Protein AF-A0A326RQ82-F1 (afdb_monomer)

Sequence (125 aa):
MVLEVKDQQPAISEKVRPLVKKALEEYFSETEDQQAGFSVLADHLHLLVKLPQNMSVDQLVHSIRGQISIRLEREKLGKRLDWEDRYHAHSVSLNRLSIIRSLIDRQELKHKEMTLKEELKFFGL

Structure (mmCIF, N/CA/C/O backbone):
data_AF-A0A326RQ82-F1
#
_entry.id   AF-A0A326RQ82-F1
#
loop_
_atom_site.group_PDB
_atom_site.id
_atom_site.type_symbol
_atom_site.label_atom_id
_atom_site.label_alt_id
_atom_site.label_comp_id
_atom_site.label_asym_id
_atom_site.label_entity_id
_atom_site.label_seq_id
_atom_site.pdbx_PDB_ins_code
_atom_site.Cartn_x
_atom_site.Cartn_y
_atom_site.Cartn_z
_atom_site.occupancy
_atom_site.B_iso_or_equiv
_atom_site.auth_seq_id
_atom_site.auth_comp_id
_atom_site.auth_asym_id
_atom_site.auth_atom_id
_atom_site.pdbx_PDB_model_num
ATOM 1 N N . MET A 1 1 ? 0.057 -1.132 -8.335 1.00 94.50 1 MET A N 1
ATOM 2 C CA . MET A 1 1 ? -1.174 -1.873 -8.003 1.00 94.50 1 MET A CA 1
ATOM 3 C C . MET A 1 1 ? -1.876 -1.202 -6.836 1.00 94.50 1 MET A C 1
ATOM 5 O O . MET A 1 1 ? -1.223 -0.447 -6.121 1.00 94.50 1 MET A O 1
ATOM 9 N N . VAL A 1 2 ? -3.170 -1.460 -6.675 1.00 96.81 2 VAL A N 1
ATOM 10 C CA . VAL A 1 2 ? -4.007 -0.957 -5.585 1.00 96.81 2 VAL A CA 1
ATOM 11 C C . VAL A 1 2 ? -4.648 -2.141 -4.872 1.00 96.81 2 VAL A C 1
ATOM 13 O O . VAL A 1 2 ? -5.219 -3.009 -5.536 1.00 96.81 2 VAL A O 1
ATOM 16 N N . LEU A 1 3 ? -4.512 -2.184 -3.545 1.00 97.19 3 LEU A N 1
ATOM 17 C CA . LEU A 1 3 ? -5.145 -3.182 -2.680 1.00 97.19 3 LEU A CA 1
ATOM 18 C C . LEU A 1 3 ? -6.182 -2.493 -1.799 1.00 97.19 3 LEU A C 1
ATOM 20 O O . LEU A 1 3 ? -5.830 -1.566 -1.078 1.00 97.19 3 LEU A O 1
ATOM 24 N N . GLU A 1 4 ? -7.421 -2.968 -1.826 1.00 96.19 4 GLU A N 1
ATOM 25 C CA . GLU A 1 4 ? -8.537 -2.377 -1.082 1.00 96.19 4 GLU A CA 1
ATOM 26 C C . GLU A 1 4 ? -8.896 -3.199 0.154 1.00 96.19 4 GLU A C 1
ATOM 28 O O . GLU A 1 4 ? -8.889 -4.435 0.126 1.00 96.19 4 GLU A O 1
ATOM 33 N N . VAL A 1 5 ? -9.221 -2.500 1.238 1.00 95.62 5 VAL A N 1
ATOM 34 C CA . VAL A 1 5 ? -9.951 -3.057 2.375 1.00 95.62 5 VAL A CA 1
ATOM 35 C C . VAL A 1 5 ? -11.389 -3.300 1.933 1.00 95.62 5 VAL A C 1
ATOM 37 O O . VAL A 1 5 ? -11.975 -2.494 1.208 1.00 95.62 5 VAL A O 1
ATOM 40 N N . LYS A 1 6 ? -11.952 -4.417 2.388 1.00 95.00 6 LYS A N 1
ATOM 41 C CA . LYS A 1 6 ? -13.302 -4.847 2.047 1.00 95.00 6 LYS A CA 1
ATOM 42 C C . LYS A 1 6 ? -14.339 -3.755 2.318 1.00 95.00 6 LYS A C 1
ATOM 44 O O . LYS A 1 6 ? -14.295 -3.092 3.359 1.00 95.00 6 LYS A O 1
ATOM 49 N N . ASP A 1 7 ? -15.258 -3.581 1.372 1.00 91.88 7 ASP A N 1
ATOM 50 C CA . ASP A 1 7 ? -16.316 -2.564 1.376 1.00 91.88 7 ASP A CA 1
ATOM 51 C C . ASP A 1 7 ? -15.791 -1.117 1.517 1.00 91.88 7 ASP A C 1
ATOM 53 O O . ASP A 1 7 ? -16.524 -0.232 1.962 1.00 91.88 7 ASP A O 1
ATOM 57 N N . GLN A 1 8 ? -14.515 -0.871 1.185 1.00 88.31 8 GLN A N 1
ATOM 58 C CA . GLN A 1 8 ? -13.821 0.414 1.375 1.00 88.31 8 GLN A CA 1
ATOM 59 C C . GLN A 1 8 ? -13.937 0.945 2.815 1.00 88.31 8 GLN A C 1
ATOM 61 O O . GLN A 1 8 ? -13.987 2.151 3.068 1.00 88.31 8 GLN A O 1
ATOM 66 N N . GLN A 1 9 ? -13.996 0.039 3.797 1.00 91.06 9 GLN A N 1
ATOM 67 C CA . GLN A 1 9 ? -14.046 0.441 5.197 1.00 91.06 9 GLN A CA 1
ATOM 68 C C . GLN A 1 9 ? -12.718 1.091 5.612 1.00 91.06 9 GLN A C 1
ATOM 70 O O . GLN A 1 9 ? -11.655 0.535 5.322 1.00 91.06 9 GLN A O 1
ATOM 75 N N . PRO A 1 10 ? -12.736 2.198 6.382 1.00 92.56 10 PRO A N 1
ATOM 76 C CA . PRO A 1 10 ? -11.525 2.859 6.864 1.00 92.56 10 PRO A CA 1
ATOM 77 C C . PRO A 1 10 ? -10.877 2.086 8.035 1.00 92.56 10 PRO A C 1
ATOM 79 O O . PRO A 1 10 ? -10.723 2.597 9.147 1.00 92.56 10 PRO A O 1
ATOM 82 N N . ALA A 1 11 ? -10.546 0.808 7.821 1.00 92.69 11 ALA A N 1
ATOM 83 C CA . ALA A 1 11 ? -10.030 -0.101 8.845 1.00 92.69 11 ALA A CA 1
ATOM 84 C C . ALA A 1 11 ? -8.548 0.147 9.182 1.00 92.69 11 ALA A C 1
ATOM 86 O O . ALA A 1 11 ? -8.086 -0.232 10.265 1.00 92.69 11 ALA A O 1
ATOM 87 N N . ILE A 1 12 ? -7.806 0.829 8.304 1.00 93.94 12 ILE A N 1
ATOM 88 C CA . ILE A 1 12 ? -6.413 1.231 8.521 1.00 93.94 12 ILE A CA 1
ATOM 89 C C . ILE A 1 12 ? -6.394 2.552 9.308 1.00 93.94 12 ILE A C 1
ATOM 91 O O . ILE A 1 12 ? -6.104 3.639 8.804 1.00 93.94 12 ILE A O 1
ATOM 95 N N . SER A 1 13 ? -6.744 2.447 10.590 1.00 92.56 13 SER A N 1
ATOM 96 C CA . SER A 1 13 ? -6.732 3.569 11.538 1.00 92.56 13 SER A CA 1
ATOM 97 C C . SER A 1 13 ? -5.322 4.119 11.797 1.00 92.56 13 SER A C 1
ATOM 99 O O . SER A 1 13 ? -4.326 3.458 11.510 1.00 92.56 13 SER A O 1
ATOM 101 N N . GLU A 1 14 ? -5.218 5.273 12.462 1.00 91.12 14 GLU A N 1
ATOM 102 C CA . GLU A 1 14 ? -3.934 5.856 12.899 1.00 91.12 14 GLU A CA 1
ATOM 103 C C . GLU A 1 14 ? -3.081 4.909 13.767 1.00 91.12 14 GLU A C 1
ATOM 105 O O . GLU A 1 14 ? -1.859 5.023 13.793 1.00 91.12 14 GLU A O 1
ATOM 110 N N . LYS A 1 15 ? -3.697 3.931 14.449 1.00 90.25 15 LYS A N 1
ATOM 111 C CA . LYS A 1 15 ? -2.970 2.897 15.208 1.00 90.25 15 LYS A CA 1
ATOM 112 C C . LYS A 1 15 ? -2.465 1.754 14.324 1.00 90.25 15 LYS A C 1
ATOM 114 O O . LYS A 1 15 ? -1.434 1.160 14.615 1.00 90.25 15 LYS A O 1
ATOM 119 N N . VAL A 1 16 ? -3.200 1.436 13.260 1.00 92.94 16 VAL A N 1
ATOM 120 C CA . VAL A 1 16 ? -2.919 0.315 12.346 1.00 92.94 16 VAL A CA 1
ATOM 121 C C . VAL A 1 16 ? -1.949 0.742 11.243 1.00 92.94 16 VAL A C 1
ATOM 123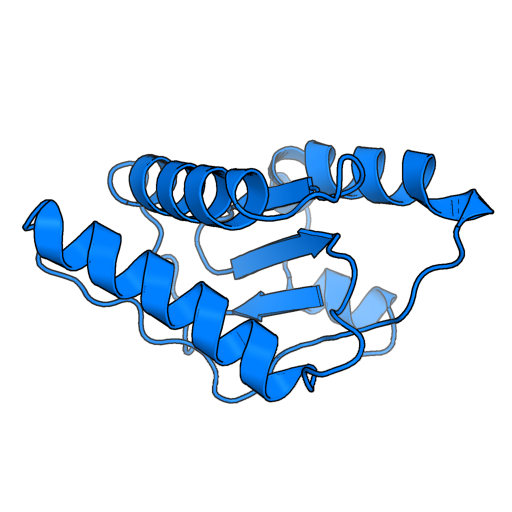 O O . VAL A 1 16 ? -1.064 -0.028 10.873 1.00 92.94 16 VAL A O 1
ATOM 126 N N . ARG A 1 17 ? -2.060 1.982 10.750 1.00 94.56 17 ARG A N 1
ATOM 127 C CA . ARG A 1 17 ? -1.255 2.520 9.645 1.00 94.56 17 ARG A CA 1
ATOM 128 C C . ARG A 1 17 ? 0.256 2.349 9.860 1.00 94.56 17 ARG A C 1
ATOM 130 O O . ARG A 1 17 ? 0.895 1.847 8.937 1.00 94.56 17 ARG A O 1
ATOM 137 N N . PRO A 1 18 ? 0.849 2.676 11.029 1.00 94.75 18 PRO A N 1
ATOM 138 C CA . PRO A 1 18 ? 2.286 2.491 11.241 1.00 94.75 18 PRO A CA 1
ATOM 139 C C . PRO A 1 18 ? 2.717 1.024 11.139 1.00 94.75 18 PRO A C 1
ATOM 141 O O . PRO A 1 18 ? 3.794 0.730 10.630 1.00 94.75 18 PRO A O 1
ATOM 144 N N . LEU A 1 19 ? 1.863 0.091 11.567 1.00 94.50 19 LEU A N 1
ATOM 145 C CA . LEU A 1 19 ? 2.153 -1.338 11.482 1.00 94.50 19 LEU A CA 1
ATOM 146 C C . LEU A 1 19 ? 2.088 -1.851 10.048 1.00 94.50 19 LEU A C 1
ATOM 148 O O . LEU A 1 19 ? 2.946 -2.634 9.650 1.00 94.50 19 LEU A O 1
ATOM 152 N N . VAL A 1 20 ? 1.106 -1.388 9.269 1.00 95.56 20 VAL A N 1
ATOM 153 C CA . VAL A 1 20 ? 1.013 -1.696 7.836 1.00 95.56 20 VAL A CA 1
ATOM 154 C C . VAL A 1 20 ? 2.234 -1.144 7.101 1.00 95.56 20 VAL A C 1
ATOM 156 O O . VAL A 1 20 ? 2.869 -1.891 6.363 1.00 95.56 20 VAL A O 1
ATOM 159 N N . LYS A 1 21 ? 2.623 0.117 7.356 1.00 95.69 21 LYS A N 1
ATOM 160 C CA . LYS A 1 21 ? 3.840 0.721 6.781 1.00 95.69 21 LYS A CA 1
ATOM 161 C C . LYS A 1 21 ? 5.076 -0.117 7.113 1.00 95.69 21 LYS A C 1
ATOM 163 O O . LYS A 1 21 ? 5.773 -0.547 6.203 1.00 95.69 21 LYS A O 1
ATOM 168 N N . LYS A 1 22 ? 5.267 -0.478 8.384 1.00 94.19 22 LYS A N 1
ATOM 169 C CA . LYS A 1 22 ? 6.387 -1.326 8.815 1.00 94.19 22 LYS A CA 1
ATOM 170 C C . LYS A 1 22 ? 6.340 -2.737 8.201 1.00 94.19 22 LYS A C 1
ATOM 172 O O . LYS A 1 22 ? 7.375 -3.376 8.049 1.00 94.19 22 LYS A O 1
ATOM 177 N N . ALA A 1 23 ? 5.161 -3.290 7.915 1.00 94.44 23 ALA A N 1
ATOM 178 C CA . ALA A 1 23 ? 5.042 -4.597 7.260 1.00 94.44 23 ALA A CA 1
ATOM 179 C C . ALA A 1 23 ? 5.493 -4.525 5.798 1.00 94.44 23 ALA A C 1
ATOM 181 O O . ALA A 1 23 ? 6.209 -5.407 5.333 1.00 94.44 23 ALA A O 1
ATOM 182 N N . LEU A 1 24 ? 5.118 -3.447 5.108 1.00 95.06 24 LEU A N 1
ATOM 183 C CA . LEU A 1 24 ? 5.553 -3.167 3.743 1.00 95.06 24 LEU A CA 1
ATOM 184 C C . LEU A 1 24 ? 7.053 -2.865 3.680 1.00 95.06 24 LEU A C 1
ATOM 186 O O . LEU A 1 24 ? 7.731 -3.398 2.813 1.00 95.06 24 LEU A O 1
ATOM 190 N N . GLU A 1 25 ? 7.587 -2.070 4.609 1.00 92.88 25 GLU A N 1
ATOM 191 C CA . GLU A 1 25 ? 9.027 -1.788 4.705 1.00 92.88 25 GLU A CA 1
ATOM 192 C C . GLU A 1 25 ? 9.848 -3.068 4.864 1.00 92.88 25 GLU A C 1
ATOM 194 O O . GLU A 1 25 ? 10.806 -3.265 4.123 1.00 92.88 25 GLU A O 1
ATOM 199 N N . GLU A 1 26 ? 9.450 -3.960 5.777 1.00 91.19 26 GLU A N 1
ATOM 200 C CA . GLU A 1 26 ? 10.118 -5.255 5.950 1.00 91.19 26 GLU A CA 1
ATOM 201 C C . GLU A 1 26 ? 10.010 -6.102 4.676 1.00 91.19 26 GLU A C 1
ATOM 203 O O . GLU A 1 26 ? 11.032 -6.572 4.179 1.00 91.19 26 GLU A O 1
ATOM 208 N N . TYR A 1 27 ? 8.815 -6.196 4.080 1.00 91.19 27 TYR A N 1
ATOM 209 C CA . TYR A 1 27 ? 8.612 -6.929 2.830 1.00 91.19 27 TYR A CA 1
ATOM 210 C C . TYR A 1 27 ? 9.510 -6.423 1.695 1.00 91.19 27 TYR A C 1
ATOM 212 O O . TYR A 1 27 ? 10.139 -7.218 1.005 1.00 91.19 27 TYR A O 1
ATOM 220 N N . PHE A 1 28 ? 9.603 -5.105 1.509 1.00 88.06 28 PHE A N 1
ATOM 221 C CA . PHE A 1 28 ? 10.426 -4.519 0.454 1.00 88.06 28 PHE A CA 1
ATOM 222 C C . PHE A 1 28 ? 11.920 -4.548 0.780 1.00 88.06 28 PHE A C 1
ATOM 224 O O . PHE A 1 28 ? 12.722 -4.642 -0.143 1.00 88.06 28 PHE A O 1
ATOM 231 N N . SER A 1 29 ? 12.318 -4.526 2.054 1.00 85.56 29 SER A N 1
ATOM 232 C CA . SER A 1 29 ? 13.731 -4.648 2.439 1.00 85.56 29 SER A CA 1
ATOM 233 C C . SER A 1 29 ? 14.326 -6.022 2.119 1.00 85.56 29 SER A C 1
ATOM 235 O O . SER A 1 29 ? 15.523 -6.132 1.864 1.00 85.56 29 SER A O 1
ATOM 237 N N . GLU A 1 30 ? 13.487 -7.060 2.089 1.00 79.06 30 GLU A N 1
ATOM 238 C CA . GLU A 1 30 ? 13.865 -8.409 1.656 1.00 79.06 30 GLU A CA 1
ATOM 239 C C . GLU 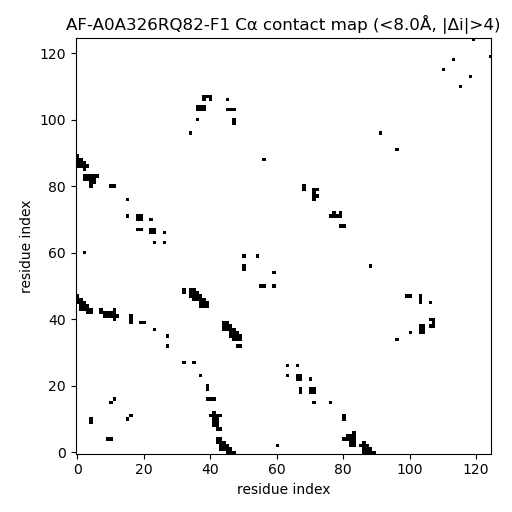A 1 30 ? 13.966 -8.521 0.126 1.00 79.06 30 GLU A C 1
ATOM 241 O O . GLU A 1 30 ? 14.524 -9.488 -0.395 1.00 79.06 30 GLU A O 1
ATOM 246 N N . THR A 1 31 ? 13.448 -7.534 -0.612 1.00 70.12 31 THR A N 1
ATOM 247 C CA . THR A 1 31 ? 13.566 -7.475 -2.069 1.00 70.12 31 THR A CA 1
ATOM 248 C C . THR A 1 31 ? 14.782 -6.643 -2.470 1.00 70.12 31 THR A C 1
ATOM 250 O O . THR A 1 31 ? 14.986 -5.542 -1.975 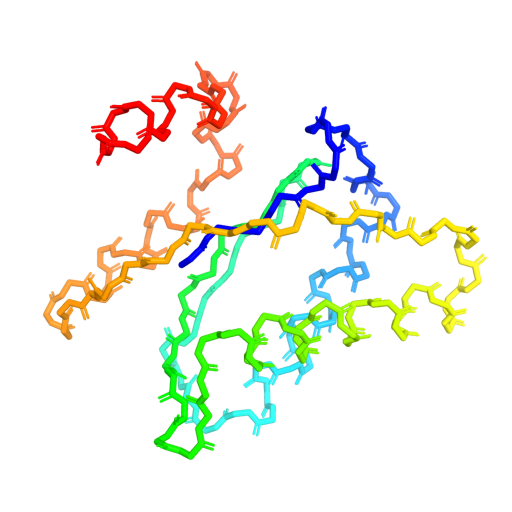1.00 70.12 31 THR A O 1
ATOM 253 N N . GLU A 1 32 ? 15.572 -7.114 -3.436 1.00 67.56 32 GLU A N 1
ATOM 254 C CA . GLU A 1 32 ? 16.707 -6.352 -3.995 1.00 67.56 32 GLU A CA 1
ATOM 255 C C . GLU A 1 32 ? 16.273 -5.094 -4.790 1.00 67.56 32 GLU A C 1
ATOM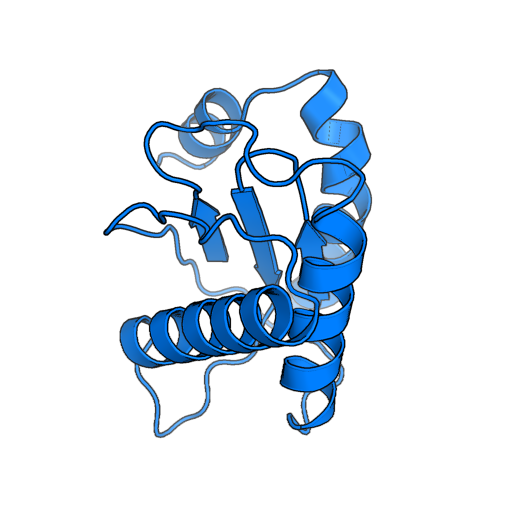 257 O O . GLU A 1 32 ? 17.097 -4.416 -5.409 1.00 67.56 32 GLU A O 1
ATOM 262 N N . ASP A 1 33 ? 14.974 -4.779 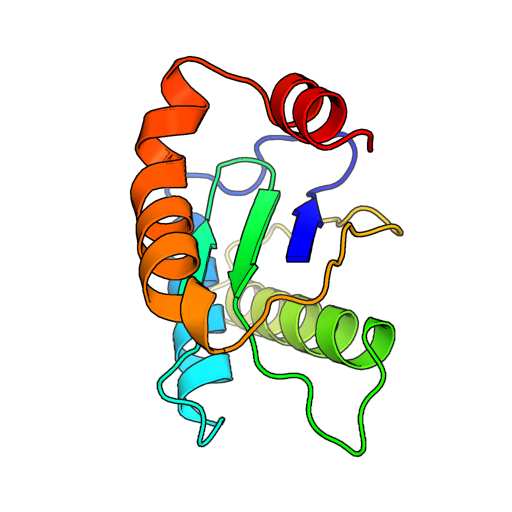-4.827 1.00 72.38 33 ASP A N 1
ATOM 263 C CA . ASP A 1 33 ? 14.409 -3.733 -5.668 1.00 72.38 33 ASP A CA 1
ATOM 264 C C . ASP A 1 33 ? 14.358 -2.368 -4.970 1.00 72.38 33 ASP A C 1
ATOM 266 O O . ASP A 1 33 ? 13.423 -2.028 -4.247 1.00 72.38 33 ASP A O 1
ATOM 270 N N . GLN A 1 34 ? 15.339 -1.524 -5.285 1.00 69.00 34 GLN A N 1
ATOM 271 C CA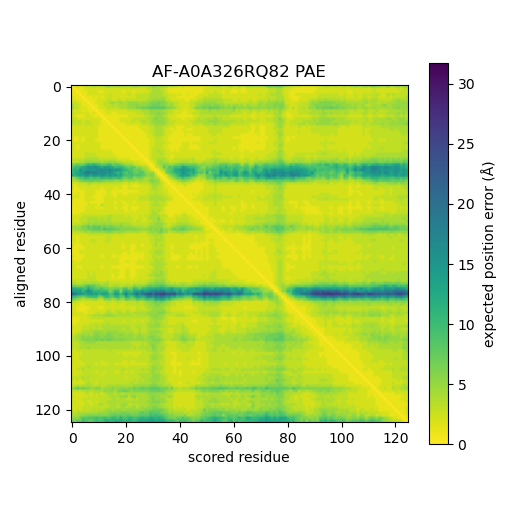 . GLN A 1 34 ? 15.397 -0.133 -4.821 1.00 69.00 34 GLN A CA 1
ATOM 272 C C . GLN A 1 34 ? 14.307 0.774 -5.427 1.00 69.00 34 GLN A C 1
ATOM 274 O O . GLN A 1 34 ? 14.221 1.950 -5.068 1.00 69.00 34 GLN A O 1
ATOM 279 N N . GLN A 1 35 ? 13.502 0.275 -6.373 1.00 77.88 35 GLN A N 1
ATOM 280 C CA . GLN A 1 35 ? 12.458 1.045 -7.059 1.00 77.88 35 GLN A CA 1
ATOM 281 C C . GLN A 1 35 ? 11.064 0.834 -6.458 1.00 77.88 35 GLN A C 1
ATOM 283 O O . GLN A 1 35 ? 10.099 1.439 -6.938 1.00 77.88 35 GLN A O 1
ATOM 288 N N . ALA A 1 36 ? 10.951 0.022 -5.404 1.00 86.12 36 ALA A N 1
ATOM 289 C CA . ALA A 1 36 ? 9.705 -0.165 -4.685 1.00 86.12 36 ALA A CA 1
ATOM 290 C C . ALA A 1 36 ? 9.226 1.138 -4.015 1.00 86.12 36 ALA A C 1
ATOM 292 O O . ALA A 1 36 ? 10.007 2.000 -3.606 1.00 86.12 36 ALA A O 1
ATOM 293 N N . GLY A 1 37 ? 7.911 1.287 -3.898 1.00 91.88 37 GLY A N 1
ATOM 294 C CA . GLY A 1 37 ? 7.284 2.420 -3.228 1.00 91.88 37 GLY A CA 1
ATOM 295 C C . GLY A 1 37 ? 5.859 2.090 -2.820 1.00 91.88 37 GLY A C 1
ATOM 296 O O . GLY A 1 37 ? 5.190 1.285 -3.467 1.00 91.88 37 GLY A O 1
ATOM 297 N N . PHE A 1 38 ? 5.375 2.705 -1.748 1.00 96.12 38 PHE A N 1
ATOM 298 C CA . PHE A 1 38 ? 4.023 2.459 -1.270 1.00 96.12 38 PHE A CA 1
ATOM 299 C C . PHE A 1 38 ? 3.399 3.697 -0.634 1.00 96.12 38 PHE A C 1
ATOM 301 O O . PHE A 1 38 ? 4.091 4.587 -0.149 1.00 96.12 38 PHE A O 1
ATOM 308 N N . SER A 1 39 ? 2.071 3.710 -0.593 1.00 96.94 39 SER A N 1
ATOM 309 C CA . SER A 1 39 ? 1.284 4.635 0.212 1.00 96.94 39 SER A CA 1
ATOM 310 C C . SER A 1 39 ? 0.143 3.887 0.888 1.00 96.94 39 SER A C 1
ATOM 312 O O . SER A 1 39 ? -0.427 2.960 0.309 1.00 96.94 39 SER A O 1
ATOM 314 N N . VAL A 1 40 ? -0.149 4.266 2.131 1.00 96.75 40 VAL A N 1
ATOM 315 C CA . VAL A 1 40 ? -1.100 3.579 3.011 1.00 96.75 40 VAL A CA 1
ATOM 316 C C . VAL A 1 40 ? -2.195 4.559 3.407 1.00 96.75 40 VAL A C 1
ATOM 318 O O . VAL A 1 40 ? -1.951 5.467 4.203 1.00 96.75 40 VAL A O 1
ATOM 321 N N . LEU A 1 41 ? -3.392 4.358 2.866 1.00 96.38 41 LEU A N 1
ATOM 322 C CA . LEU A 1 41 ? -4.570 5.171 3.139 1.00 96.38 41 LEU A CA 1
ATOM 323 C C . LEU A 1 41 ? -5.463 4.458 4.162 1.00 96.38 41 LEU A C 1
ATOM 325 O O . LEU A 1 41 ? -5.088 3.422 4.708 1.00 96.38 41 LEU A O 1
ATOM 329 N N . ALA A 1 42 ? -6.611 5.049 4.496 1.00 95.31 42 ALA A N 1
ATOM 330 C CA . ALA A 1 42 ? -7.496 4.514 5.532 1.00 95.31 42 ALA A CA 1
ATOM 331 C C . ALA A 1 42 ? -8.186 3.200 5.117 1.00 95.31 42 ALA A C 1
ATOM 333 O O . ALA A 1 42 ? -8.483 2.362 5.968 1.00 95.31 42 ALA A O 1
ATOM 334 N N . ASP A 1 43 ? -8.422 3.026 3.824 1.00 95.19 43 ASP A N 1
ATOM 335 C CA . ASP A 1 43 ? -9.243 1.979 3.212 1.00 95.19 43 ASP A CA 1
ATOM 336 C C . ASP A 1 43 ? -8.535 1.257 2.050 1.00 95.19 43 ASP A C 1
ATOM 338 O O . ASP A 1 43 ? -9.049 0.265 1.545 1.00 95.19 43 ASP A O 1
ATOM 342 N N . HIS A 1 44 ? -7.349 1.700 1.619 1.00 96.88 44 HIS A N 1
ATOM 343 C CA . HIS A 1 44 ? -6.601 1.055 0.537 1.00 96.88 44 HIS A CA 1
ATOM 344 C C . HIS A 1 44 ? -5.096 1.365 0.571 1.00 96.88 44 HIS A C 1
ATOM 346 O O . HIS A 1 44 ? -4.617 2.216 1.324 1.00 96.88 44 HIS A O 1
ATOM 352 N N . LEU A 1 45 ? -4.338 0.656 -0.267 1.00 97.25 45 LEU A N 1
ATOM 353 C CA . LEU A 1 45 ? -2.896 0.798 -0.452 1.00 97.25 45 LEU A CA 1
ATOM 354 C C . LEU A 1 45 ? -2.566 1.033 -1.924 1.00 97.25 45 LEU A C 1
ATOM 356 O O . LEU A 1 45 ? -3.058 0.296 -2.775 1.00 97.25 45 LEU A O 1
ATOM 360 N N . HIS A 1 46 ? -1.642 1.950 -2.215 1.00 97.31 46 HIS A N 1
ATOM 361 C CA . HIS A 1 46 ? -0.971 2.022 -3.517 1.00 97.31 46 HIS A CA 1
ATOM 362 C C . HIS A 1 46 ? 0.424 1.422 -3.415 1.00 97.31 46 HIS A C 1
ATOM 364 O O . HIS A 1 46 ? 1.170 1.767 -2.505 1.00 97.31 46 HIS A O 1
ATOM 370 N N . LEU A 1 47 ? 0.794 0.569 -4.370 1.00 96.00 47 LEU A N 1
ATOM 371 C CA . LEU A 1 47 ? 2.087 -0.115 -4.402 1.00 96.00 47 LEU A CA 1
ATOM 372 C C . LEU A 1 47 ? 2.739 0.009 -5.787 1.00 96.00 47 LEU A C 1
ATOM 374 O O . LEU A 1 47 ? 2.122 -0.316 -6.808 1.00 96.00 47 LEU A O 1
ATOM 378 N N . LEU A 1 48 ? 4.001 0.421 -5.816 1.00 95.12 48 LEU A N 1
ATOM 379 C CA . LEU A 1 48 ? 4.939 0.254 -6.921 1.00 95.12 48 LEU A CA 1
ATOM 380 C C . LEU A 1 48 ? 5.918 -0.842 -6.517 1.00 95.12 48 LEU A C 1
ATOM 382 O O . LEU A 1 48 ? 6.580 -0.740 -5.492 1.00 95.12 48 LEU A O 1
ATOM 386 N N . VAL A 1 49 ? 5.971 -1.904 -7.309 1.00 92.50 49 VAL A N 1
ATOM 387 C CA . VAL A 1 49 ? 6.748 -3.103 -6.999 1.00 92.50 49 VAL A CA 1
ATOM 388 C C . VAL A 1 49 ? 7.172 -3.768 -8.298 1.00 92.50 49 VAL A C 1
ATOM 390 O O . VAL A 1 49 ? 6.378 -3.853 -9.242 1.00 92.50 49 VAL A O 1
ATOM 393 N N . LYS A 1 50 ? 8.411 -4.254 -8.356 1.00 91.12 50 LYS A N 1
ATOM 394 C CA . LYS A 1 50 ? 8.850 -5.169 -9.406 1.00 91.12 50 LYS A CA 1
ATOM 395 C C . LYS A 1 50 ? 8.321 -6.569 -9.122 1.00 91.12 50 LYS A C 1
ATOM 397 O O . LYS A 1 50 ? 8.615 -7.160 -8.090 1.00 91.12 50 LYS A O 1
ATOM 402 N N . LEU A 1 51 ? 7.557 -7.113 -10.065 1.00 91.62 51 LEU A N 1
ATOM 403 C CA . LEU A 1 51 ? 7.083 -8.492 -9.992 1.00 91.62 51 LEU A CA 1
ATOM 404 C C . LEU A 1 51 ? 8.272 -9.463 -10.163 1.00 91.62 51 LEU A C 1
ATOM 406 O O . LEU A 1 51 ? 8.963 -9.377 -11.185 1.00 91.62 51 LEU A O 1
ATOM 410 N N . PRO A 1 52 ? 8.525 -10.383 -9.213 1.00 89.00 52 PRO A N 1
ATOM 411 C CA . PRO A 1 52 ? 9.522 -11.436 -9.391 1.00 89.00 52 PRO A CA 1
ATOM 412 C C . PRO A 1 52 ? 9.176 -12.342 -10.580 1.00 89.00 52 PRO A C 1
ATOM 414 O O . PRO A 1 52 ? 8.013 -12.661 -10.804 1.00 89.00 52 PRO A O 1
ATOM 417 N N . GLN A 1 53 ? 10.182 -12.800 -11.333 1.00 88.75 53 GLN A N 1
ATOM 418 C CA . GLN A 1 53 ? 9.964 -13.592 -12.558 1.00 88.75 53 GLN A CA 1
ATOM 419 C C . GLN A 1 53 ? 9.236 -14.924 -12.313 1.00 88.75 53 GLN A C 1
ATOM 421 O O . GLN A 1 53 ? 8.580 -15.449 -13.207 1.00 88.75 53 GLN A O 1
ATOM 426 N N . ASN A 1 54 ? 9.365 -15.475 -11.109 1.00 92.50 54 ASN A N 1
ATOM 427 C CA . ASN A 1 54 ? 8.798 -16.751 -10.685 1.00 92.50 54 ASN A CA 1
ATOM 428 C C . ASN A 1 54 ? 7.487 -16.600 -9.893 1.00 92.50 54 ASN A C 1
ATOM 430 O O . ASN A 1 54 ? 7.066 -17.551 -9.236 1.00 92.50 54 ASN A O 1
ATOM 434 N N . MET A 1 55 ? 6.865 -15.418 -9.916 1.00 93.69 55 MET A N 1
ATOM 435 C CA . MET A 1 55 ? 5.674 -15.114 -9.131 1.00 93.69 55 MET A CA 1
ATOM 436 C C . MET A 1 55 ? 4.600 -14.451 -10.000 1.00 93.69 55 MET A C 1
ATOM 438 O O . MET A 1 55 ? 4.870 -13.532 -10.770 1.00 93.69 55 MET A O 1
ATOM 442 N N . SER A 1 56 ? 3.358 -14.909 -9.862 1.00 96.50 56 SER A N 1
ATOM 443 C CA . SER A 1 56 ? 2.179 -14.239 -10.423 1.00 96.50 56 SER A CA 1
ATOM 444 C C . SER A 1 56 ? 1.783 -13.016 -9.592 1.00 96.50 56 SER A C 1
ATOM 446 O O . SER A 1 56 ? 2.145 -12.889 -8.422 1.00 96.50 56 SER A O 1
ATOM 448 N N . VAL A 1 57 ? 0.988 -12.116 -10.175 1.00 95.88 57 VAL A N 1
ATOM 449 C CA . VAL A 1 57 ? 0.483 -10.947 -9.440 1.00 95.88 57 VAL A CA 1
ATOM 450 C C . VAL A 1 57 ? -0.383 -11.380 -8.247 1.00 95.88 57 VAL A C 1
ATOM 452 O O . VAL A 1 57 ? -0.216 -10.830 -7.163 1.00 95.88 57 VAL A O 1
ATOM 455 N N . ASP A 1 58 ? -1.215 -12.414 -8.396 1.00 96.50 58 ASP A N 1
ATOM 456 C CA . ASP A 1 58 ? -2.033 -12.962 -7.304 1.00 96.50 58 ASP A CA 1
ATOM 457 C C . ASP A 1 58 ? -1.189 -13.460 -6.124 1.00 96.50 58 ASP A C 1
ATOM 459 O O . ASP A 1 58 ? -1.508 -13.193 -4.962 1.00 96.50 58 ASP A O 1
ATOM 463 N N . GLN A 1 59 ? -0.090 -14.166 -6.414 1.00 96.38 59 GLN A N 1
ATOM 464 C CA . GLN A 1 59 ? 0.844 -14.647 -5.392 1.00 96.38 59 GLN A CA 1
ATOM 465 C C . GLN A 1 59 ? 1.534 -13.485 -4.671 1.00 96.38 59 GLN A C 1
ATOM 467 O O . GLN A 1 59 ? 1.675 -13.527 -3.448 1.00 96.38 59 GLN A O 1
ATOM 472 N N . LEU A 1 60 ? 1.912 -12.433 -5.403 1.00 95.00 60 LEU A N 1
ATOM 473 C CA . LEU A 1 60 ? 2.489 -11.220 -4.825 1.00 95.00 60 LEU A CA 1
ATOM 474 C C . LEU A 1 60 ? 1.497 -10.532 -3.877 1.00 95.00 60 LEU A C 1
ATOM 476 O O . LEU A 1 60 ? 1.843 -10.212 -2.739 1.00 95.00 60 LEU A O 1
ATOM 480 N N . VAL A 1 61 ? 0.243 -10.366 -4.305 1.00 96.25 61 VAL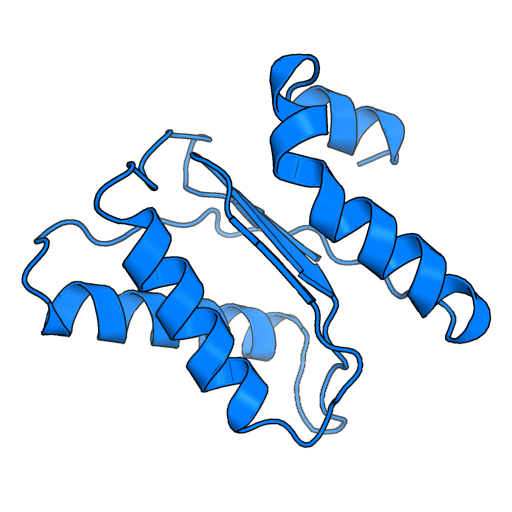 A N 1
ATOM 481 C CA . VAL A 1 61 ? -0.820 -9.777 -3.476 1.00 96.25 61 VAL A CA 1
ATOM 482 C C . VAL A 1 61 ? -1.071 -10.609 -2.217 1.00 96.25 61 VAL A C 1
ATOM 484 O O . VAL A 1 61 ? -1.124 -10.050 -1.119 1.00 96.25 61 VAL A O 1
ATOM 487 N N . HIS A 1 62 ? -1.165 -11.935 -2.348 1.00 95.69 62 HIS A N 1
ATOM 488 C CA . HIS A 1 62 ? -1.301 -12.839 -1.204 1.00 95.69 62 HIS A CA 1
ATOM 489 C C . HIS A 1 62 ? -0.134 -12.707 -0.225 1.00 95.69 62 HIS A C 1
ATOM 491 O O . HIS A 1 62 ? -0.354 -12.603 0.982 1.00 95.69 62 HIS A O 1
ATOM 497 N N . SER A 1 63 ? 1.098 -12.665 -0.737 1.00 95.12 63 SER A N 1
ATOM 498 C CA . SER A 1 63 ? 2.300 -12.515 0.082 1.00 95.12 63 SER A CA 1
ATOM 499 C C . SER A 1 63 ? 2.270 -11.217 0.893 1.00 95.12 63 SER A C 1
ATOM 501 O O . SER A 1 63 ? 2.517 -11.236 2.098 1.00 95.12 63 SER A O 1
ATOM 503 N N . ILE A 1 64 ? 1.924 -10.094 0.258 1.00 95.25 64 ILE A N 1
ATOM 504 C CA . ILE A 1 64 ? 1.873 -8.779 0.911 1.00 95.25 64 ILE A CA 1
ATOM 505 C C . ILE A 1 64 ? 0.777 -8.740 1.986 1.00 95.25 64 ILE A C 1
ATOM 507 O O . ILE A 1 64 ? 1.037 -8.348 3.127 1.00 95.25 64 ILE A O 1
ATOM 511 N N . ARG A 1 65 ? -0.442 -9.193 1.660 1.00 95.75 65 ARG A N 1
ATOM 512 C CA . ARG A 1 65 ? -1.565 -9.257 2.617 1.00 95.75 65 ARG A CA 1
ATOM 513 C C . ARG A 1 65 ? -1.249 -10.173 3.803 1.00 95.75 65 ARG A C 1
ATOM 515 O O . ARG A 1 65 ? -1.598 -9.851 4.942 1.00 95.75 65 ARG A O 1
ATOM 522 N N . GLY A 1 66 ? -0.555 -11.283 3.549 1.00 95.00 66 GLY A N 1
ATOM 523 C CA . GLY A 1 66 ? -0.073 -12.204 4.576 1.00 95.00 66 GLY A CA 1
ATOM 524 C C . GLY A 1 66 ? 0.905 -11.536 5.541 1.00 95.00 66 GLY A C 1
ATOM 525 O O . GLY A 1 66 ? 0.700 -11.602 6.751 1.00 95.00 66 GLY A O 1
ATOM 526 N N . GLN A 1 67 ? 1.904 -10.815 5.025 1.00 94.25 67 GLN A N 1
ATOM 527 C CA . GLN A 1 67 ? 2.876 -10.105 5.865 1.00 94.25 67 GLN A CA 1
ATOM 528 C C . GLN A 1 67 ? 2.231 -9.026 6.738 1.00 94.25 67 GLN A C 1
ATOM 530 O O . GLN A 1 67 ? 2.537 -8.916 7.928 1.00 94.25 67 GLN A O 1
ATOM 535 N N . ILE A 1 68 ? 1.276 -8.274 6.184 1.00 95.06 68 ILE A N 1
ATOM 536 C CA . ILE A 1 68 ? 0.491 -7.309 6.962 1.00 95.06 68 ILE A CA 1
ATOM 537 C C . ILE A 1 68 ? -0.277 -8.028 8.078 1.00 95.06 68 ILE A C 1
ATOM 539 O O . ILE A 1 68 ? -0.222 -7.607 9.233 1.00 95.06 68 ILE A O 1
ATOM 543 N N . SER A 1 69 ? -0.947 -9.138 7.763 1.00 94.06 69 SER A N 1
ATOM 544 C CA . SER A 1 69 ? -1.726 -9.904 8.744 1.00 94.06 69 SER A CA 1
ATOM 545 C C . SER A 1 69 ? -0.853 -10.432 9.886 1.00 94.06 69 SER A C 1
ATOM 547 O O . SER A 1 69 ? -1.200 -10.247 11.052 1.00 94.06 69 SER A O 1
ATOM 549 N N . ILE A 1 70 ? 0.315 -10.998 9.560 1.00 92.94 70 ILE A N 1
ATOM 550 C CA . ILE A 1 70 ? 1.302 -11.478 10.539 1.00 92.94 70 ILE A CA 1
ATOM 551 C C . ILE A 1 70 ? 1.752 -10.335 11.455 1.00 92.94 70 ILE A C 1
ATOM 553 O O . ILE A 1 70 ? 1.841 -10.516 12.671 1.00 92.94 70 ILE A O 1
ATOM 557 N N . ARG A 1 71 ? 2.021 -9.143 10.905 1.00 92.75 71 ARG A N 1
ATOM 558 C CA . ARG A 1 71 ? 2.419 -7.987 11.719 1.00 92.75 71 ARG A CA 1
ATOM 559 C C . ARG A 1 71 ? 1.323 -7.566 12.690 1.00 92.75 71 ARG A C 1
ATOM 561 O O . ARG A 1 71 ? 1.607 -7.362 13.868 1.00 92.75 71 ARG A O 1
ATOM 568 N N . LEU A 1 72 ? 0.094 -7.419 12.203 1.00 92.25 72 LEU A N 1
ATOM 569 C CA . LEU A 1 72 ? -1.031 -6.974 13.029 1.00 92.25 72 LEU A CA 1
ATOM 570 C C . LEU A 1 72 ? -1.348 -7.973 14.148 1.00 92.25 72 LEU A C 1
ATOM 572 O O . LEU A 1 72 ? -1.681 -7.563 15.262 1.00 92.25 72 LEU A O 1
ATOM 576 N N . GLU A 1 73 ? -1.200 -9.269 13.871 1.00 91.00 73 GLU A N 1
ATOM 577 C CA . GLU A 1 73 ? -1.372 -10.337 14.856 1.00 91.00 73 GLU A CA 1
ATOM 578 C C . GLU A 1 73 ? -0.286 -10.298 15.943 1.00 91.00 73 GLU A C 1
ATOM 580 O O . GLU A 1 73 ? -0.608 -10.357 17.132 1.00 91.00 73 GLU A O 1
ATOM 585 N N . ARG A 1 74 ? 0.988 -10.104 15.564 1.00 89.31 74 ARG A N 1
ATOM 586 C CA . ARG A 1 74 ? 2.116 -9.988 16.512 1.00 89.31 74 ARG A CA 1
ATOM 587 C C . ARG A 1 74 ? 1.953 -8.831 17.499 1.00 89.31 74 ARG A C 1
ATOM 589 O O . ARG A 1 74 ? 2.266 -8.987 18.676 1.00 89.31 74 ARG A O 1
ATOM 596 N N . GLU A 1 75 ? 1.429 -7.701 17.038 1.00 86.00 75 GLU A N 1
ATOM 597 C CA . GLU A 1 75 ? 1.238 -6.489 17.851 1.00 86.00 75 GLU A CA 1
ATOM 598 C C . GLU A 1 75 ? -0.069 -6.509 18.666 1.00 86.00 75 GLU A C 1
ATOM 600 O O . GLU A 1 75 ? -0.417 -5.529 19.323 1.00 86.00 75 GLU A O 1
ATOM 605 N N . LYS A 1 76 ? -0.814 -7.627 18.635 1.00 80.62 76 LYS A N 1
ATOM 606 C CA . LYS A 1 76 ? -2.072 -7.835 19.374 1.00 80.62 76 LYS A CA 1
ATOM 607 C C . LYS A 1 76 ? -3.127 -6.744 19.144 1.00 80.62 76 LYS A C 1
ATOM 609 O O . LYS A 1 76 ? -4.012 -6.565 19.979 1.00 80.62 76 LYS A O 1
ATOM 614 N N . LEU A 1 77 ? -3.103 -6.048 18.002 1.00 70.19 77 LEU A N 1
ATOM 615 C CA . LEU A 1 77 ? -4.114 -5.030 17.677 1.00 70.19 77 LEU A CA 1
ATOM 616 C C . LEU A 1 77 ? -5.461 -5.613 17.218 1.00 70.19 77 LEU A C 1
ATOM 618 O O . LEU A 1 77 ? -6.354 -4.859 16.845 1.00 70.19 77 LEU A O 1
ATOM 622 N N . GLY A 1 78 ? -5.648 -6.934 17.309 1.00 54.41 78 GLY A N 1
ATOM 623 C CA . GLY A 1 78 ? -6.952 -7.604 17.420 1.00 54.41 78 GLY A CA 1
ATOM 624 C C . GLY A 1 78 ? -7.897 -7.515 16.218 1.00 54.41 78 GLY A C 1
ATOM 625 O O . GLY A 1 78 ? -8.889 -8.236 16.189 1.00 54.41 78 GLY A O 1
ATOM 626 N N . LYS A 1 79 ? -7.607 -6.686 15.213 1.00 67.69 79 LYS A N 1
ATOM 627 C CA . LYS A 1 79 ? -8.426 -6.547 14.012 1.00 67.69 79 LYS A CA 1
ATOM 628 C C . LYS A 1 79 ? -7.621 -6.977 12.795 1.00 67.69 79 LYS A C 1
ATOM 630 O O . LYS A 1 79 ? -6.687 -6.294 12.379 1.00 67.69 79 LYS A O 1
ATOM 635 N N . ARG A 1 80 ? -7.984 -8.139 12.248 1.00 83.88 80 ARG A N 1
ATOM 636 C CA . ARG A 1 80 ? -7.544 -8.544 10.913 1.00 83.88 80 ARG A CA 1
ATOM 637 C C . ARG A 1 80 ? -8.134 -7.557 9.909 1.00 83.88 80 ARG A C 1
ATOM 639 O O . ARG A 1 80 ? -9.263 -7.101 10.081 1.00 83.88 80 ARG A O 1
ATOM 646 N N . LEU A 1 81 ? -7.336 -7.187 8.915 1.00 91.19 81 LEU A N 1
ATOM 647 C CA . LEU A 1 81 ? -7.843 -6.441 7.774 1.00 91.19 81 LEU A CA 1
ATOM 648 C C . LEU A 1 81 ? -8.496 -7.445 6.833 1.00 91.19 81 LEU A C 1
ATOM 650 O O . LEU A 1 81 ? -7.826 -8.362 6.355 1.00 91.19 81 LEU A O 1
ATOM 654 N N . ASP A 1 82 ? -9.787 -7.260 6.588 1.00 93.94 82 ASP A N 1
ATOM 655 C CA . ASP A 1 82 ? -10.479 -7.951 5.512 1.00 93.94 82 ASP A CA 1
ATOM 656 C C . ASP A 1 82 ? -10.196 -7.192 4.219 1.00 93.94 82 ASP A C 1
ATOM 658 O O . ASP A 1 82 ? -10.391 -5.979 4.143 1.00 93.94 82 ASP A O 1
ATOM 662 N N . TRP A 1 83 ? -9.694 -7.898 3.215 1.00 96.00 83 TRP A N 1
ATOM 663 C CA . TRP A 1 83 ? -9.346 -7.320 1.922 1.00 96.00 83 TRP A CA 1
ATOM 664 C C . TRP A 1 83 ? -10.427 -7.635 0.892 1.00 96.00 83 TRP A C 1
ATOM 666 O O . TRP A 1 83 ? -11.095 -8.663 0.993 1.00 96.00 83 TRP A O 1
ATOM 676 N N . GLU A 1 84 ? -10.556 -6.790 -0.126 1.00 95.94 84 GLU A N 1
ATOM 677 C CA . GLU A 1 84 ? -11.296 -7.141 -1.339 1.00 95.94 84 GLU A CA 1
ATOM 678 C C . GLU A 1 84 ? -10.648 -8.343 -2.039 1.00 95.94 84 GLU A C 1
ATOM 680 O O . GLU A 1 84 ? -9.417 -8.449 -2.118 1.00 95.94 84 GLU A O 1
ATOM 685 N N . ASP A 1 85 ? -11.461 -9.240 -2.601 1.00 92.81 85 ASP A N 1
ATOM 686 C CA . ASP A 1 85 ? -10.948 -10.386 -3.368 1.00 92.81 85 ASP A CA 1
ATOM 687 C C . ASP A 1 85 ? -10.167 -9.912 -4.598 1.00 92.81 85 ASP A C 1
ATOM 689 O O . ASP A 1 85 ? -9.148 -10.490 -4.977 1.00 92.81 85 ASP A O 1
ATOM 693 N N . ARG A 1 86 ? -10.630 -8.811 -5.198 1.00 93.06 86 ARG A N 1
ATOM 694 C CA . ARG A 1 86 ? -10.019 -8.192 -6.373 1.00 93.06 86 ARG A CA 1
ATOM 695 C C . ARG A 1 86 ? -8.953 -7.170 -5.981 1.00 93.06 86 ARG A C 1
ATOM 697 O O . ARG A 1 86 ? -8.908 -6.655 -4.865 1.00 93.06 86 ARG A O 1
ATOM 704 N N . TYR A 1 87 ? -8.090 -6.878 -6.944 1.00 95.19 87 TYR A N 1
ATOM 705 C CA . TYR A 1 87 ? -7.105 -5.807 -6.886 1.00 95.19 87 TYR A CA 1
ATOM 706 C C . TYR A 1 87 ? -6.968 -5.161 -8.265 1.00 95.19 87 TYR A C 1
ATOM 708 O O . TYR A 1 87 ? -7.287 -5.770 -9.289 1.00 95.19 87 TYR A O 1
ATOM 716 N N . HIS A 1 88 ? -6.418 -3.949 -8.301 1.00 94.81 88 HIS A N 1
ATOM 717 C CA . HIS A 1 88 ? -6.116 -3.253 -9.551 1.00 94.81 88 HIS A CA 1
ATOM 718 C C . HIS A 1 88 ? -4.609 -3.273 -9.810 1.00 94.81 88 HIS A C 1
ATOM 720 O O . HIS A 1 88 ? -3.825 -2.767 -9.006 1.00 94.81 88 HIS A O 1
ATOM 726 N N . ALA A 1 89 ? -4.163 -3.843 -10.929 1.00 94.25 89 ALA A N 1
ATOM 727 C CA . ALA A 1 89 ? -2.745 -3.919 -11.276 1.00 94.25 89 ALA A CA 1
ATOM 728 C C . ALA A 1 89 ? -2.493 -3.491 -12.724 1.00 94.25 89 ALA A C 1
ATOM 730 O O . ALA A 1 89 ? -3.167 -3.935 -13.646 1.00 94.25 89 ALA A O 1
ATOM 731 N N . HIS A 1 90 ? -1.475 -2.649 -12.905 1.00 92.19 90 HIS A N 1
ATOM 732 C CA . HIS A 1 90 ? -1.039 -2.142 -14.202 1.00 92.19 90 HIS A CA 1
ATOM 733 C C . HIS A 1 90 ? 0.480 -2.160 -14.263 1.00 92.19 90 HIS A C 1
ATOM 735 O O . HIS A 1 90 ? 1.148 -1.803 -13.288 1.00 92.19 90 HIS A O 1
ATOM 741 N N . SER A 1 91 ? 1.017 -2.539 -15.418 1.00 93.06 91 SER A N 1
ATOM 742 C CA . SER A 1 91 ? 2.444 -2.434 -15.700 1.00 93.06 91 SER A CA 1
ATOM 743 C C . SER A 1 91 ? 2.832 -0.977 -15.946 1.00 93.06 91 SER A C 1
ATOM 745 O O . SER A 1 91 ? 2.088 -0.212 -16.560 1.00 93.06 91 SER A O 1
ATOM 747 N N . VAL A 1 92 ? 4.021 -0.597 -15.486 1.00 92.00 92 VAL A N 1
ATOM 748 C CA . VAL A 1 92 ? 4.591 0.735 -15.705 1.00 92.00 92 VAL A CA 1
ATOM 749 C C . VAL A 1 92 ? 5.939 0.612 -16.404 1.00 92.00 92 VAL A C 1
ATOM 751 O O . VAL A 1 92 ? 6.737 -0.267 -16.088 1.00 92.00 92 VAL A O 1
ATOM 754 N N . SER A 1 93 ? 6.194 1.493 -17.368 1.00 91.56 93 SER A N 1
ATOM 755 C CA . SER A 1 93 ? 7.476 1.553 -18.072 1.00 91.56 93 SER A CA 1
ATOM 756 C C . SER A 1 93 ? 8.579 2.105 -17.164 1.00 91.56 93 SER A C 1
ATOM 758 O O . SER A 1 93 ? 8.337 3.035 -16.391 1.00 91.56 93 SER A O 1
ATOM 760 N N . LEU A 1 94 ? 9.809 1.598 -17.313 1.00 89.00 94 LEU A N 1
ATOM 761 C CA . LEU A 1 94 ? 10.969 2.009 -16.503 1.00 89.00 94 LEU A CA 1
ATOM 762 C C . LEU A 1 94 ? 11.223 3.527 -16.536 1.00 89.00 94 LEU A C 1
ATOM 764 O O . LEU A 1 94 ? 11.543 4.138 -15.520 1.00 89.00 94 LEU A O 1
ATOM 768 N N . ASN A 1 95 ? 11.012 4.169 -17.687 1.00 92.12 95 ASN A N 1
ATOM 769 C CA . ASN A 1 95 ? 11.178 5.618 -17.846 1.00 92.12 95 ASN A CA 1
ATOM 770 C C . ASN A 1 95 ? 10.143 6.462 -17.076 1.00 92.12 95 ASN A C 1
ATOM 772 O O . ASN A 1 95 ? 10.322 7.670 -16.950 1.00 92.12 95 ASN A O 1
ATOM 776 N N . ARG A 1 96 ? 9.063 5.856 -16.566 1.00 91.69 96 ARG A N 1
ATOM 777 C CA . ARG A 1 96 ? 8.029 6.539 -15.775 1.00 91.69 96 ARG A CA 1
ATOM 778 C C . ARG A 1 96 ? 8.171 6.310 -14.275 1.00 91.69 96 ARG A C 1
ATOM 780 O O . ARG A 1 96 ? 7.404 6.898 -13.521 1.00 91.69 96 ARG A O 1
ATOM 787 N N . LEU A 1 97 ? 9.125 5.495 -13.824 1.00 91.31 97 LEU A N 1
ATOM 788 C CA . LEU A 1 97 ? 9.220 5.091 -12.419 1.00 91.31 97 LEU A CA 1
ATOM 789 C C . LEU A 1 97 ? 9.350 6.269 -11.456 1.00 91.31 97 LEU A C 1
ATOM 791 O O . LEU A 1 97 ? 8.646 6.306 -10.453 1.00 91.31 97 LEU A O 1
ATOM 795 N N . SER A 1 98 ? 10.185 7.259 -11.781 1.00 90.56 98 SER A N 1
ATOM 796 C CA . SER A 1 98 ? 10.347 8.461 -10.953 1.00 90.56 98 SER A CA 1
ATOM 797 C C . SER A 1 98 ? 9.031 9.229 -10.790 1.00 90.56 98 SER A C 1
ATOM 799 O O . SER A 1 98 ? 8.686 9.650 -9.687 1.00 90.56 98 SER A O 1
ATOM 801 N N . ILE A 1 99 ? 8.265 9.353 -11.876 1.00 92.81 99 ILE A N 1
ATOM 802 C CA . ILE A 1 99 ? 6.957 10.012 -11.889 1.00 92.81 99 ILE A CA 1
ATOM 803 C C . ILE A 1 99 ? 5.953 9.203 -11.068 1.00 92.81 99 ILE A C 1
ATOM 805 O O . ILE A 1 99 ? 5.278 9.765 -10.213 1.00 92.81 99 ILE A O 1
ATOM 809 N N . ILE A 1 100 ? 5.864 7.888 -11.291 1.00 93.31 100 ILE A N 1
ATOM 810 C CA . ILE A 1 100 ? 4.927 7.018 -10.566 1.00 93.31 100 ILE A CA 1
ATOM 811 C C . ILE A 1 100 ? 5.230 7.013 -9.069 1.00 93.31 100 ILE A C 1
ATOM 813 O O . ILE A 1 100 ? 4.308 7.138 -8.269 1.00 93.31 100 ILE A O 1
ATOM 817 N N . ARG A 1 101 ? 6.506 6.952 -8.684 1.00 92.19 101 ARG A N 1
ATOM 818 C CA . ARG A 1 101 ? 6.921 7.053 -7.284 1.00 92.19 101 ARG A CA 1
ATOM 819 C C . ARG A 1 101 ? 6.468 8.374 -6.661 1.00 92.19 101 ARG A C 1
ATOM 821 O O . ARG A 1 101 ? 5.778 8.354 -5.652 1.00 92.19 101 ARG A O 1
ATOM 828 N N . SER A 1 102 ? 6.725 9.503 -7.329 1.00 92.75 102 SER A N 1
ATOM 829 C CA . SER A 1 102 ? 6.237 10.808 -6.861 1.00 92.75 102 SER A CA 1
ATOM 830 C C . SER A 1 102 ? 4.708 10.895 -6.782 1.00 92.75 102 SER A C 1
ATOM 832 O O . SER A 1 102 ? 4.204 11.695 -5.995 1.00 92.75 102 SER A O 1
ATOM 834 N N . LEU A 1 103 ? 3.962 10.155 -7.608 1.00 92.94 103 LEU A N 1
ATOM 835 C CA . LEU A 1 103 ? 2.501 10.112 -7.519 1.00 92.94 103 LEU A CA 1
ATOM 836 C C . LEU A 1 103 ? 2.052 9.310 -6.295 1.00 92.94 103 LEU A C 1
ATOM 838 O O . LEU A 1 103 ? 1.173 9.770 -5.573 1.00 92.94 103 LEU A O 1
ATOM 842 N N . ILE A 1 104 ? 2.689 8.165 -6.033 1.00 94.50 104 ILE A N 1
ATOM 843 C CA . ILE A 1 104 ? 2.416 7.326 -4.858 1.00 94.50 104 ILE A CA 1
ATOM 844 C C . ILE A 1 104 ? 2.703 8.090 -3.563 1.00 94.50 104 ILE A C 1
ATOM 846 O O . ILE A 1 104 ? 1.842 8.132 -2.685 1.00 94.50 104 ILE A O 1
ATOM 850 N N . ASP A 1 105 ? 3.844 8.776 -3.481 1.00 93.44 105 ASP A N 1
ATOM 851 C CA . ASP A 1 105 ? 4.237 9.565 -2.303 1.00 93.44 105 ASP A CA 1
ATOM 852 C C . ASP A 1 105 ? 3.223 10.679 -1.971 1.00 93.44 105 ASP A C 1
ATOM 854 O O . ASP A 1 105 ? 3.114 11.122 -0.830 1.00 93.44 105 ASP A O 1
ATOM 858 N N . ARG A 1 106 ? 2.453 11.135 -2.968 1.00 94.62 106 ARG A N 1
ATOM 859 C CA . ARG A 1 106 ? 1.448 12.199 -2.827 1.00 94.62 106 ARG A CA 1
ATOM 860 C C . ARG A 1 106 ? 0.026 11.681 -2.605 1.00 94.62 106 ARG A C 1
ATOM 862 O O . ARG A 1 106 ? -0.878 12.508 -2.475 1.00 94.62 106 ARG A O 1
ATOM 869 N N . GLN A 1 107 ? -0.197 10.366 -2.526 1.00 94.69 107 GLN A N 1
ATOM 870 C CA . GLN A 1 107 ? -1.556 9.820 -2.401 1.00 94.69 107 GLN A CA 1
ATOM 871 C C . GLN A 1 107 ? -2.270 10.273 -1.122 1.00 94.69 107 GLN A C 1
ATOM 873 O O . GLN A 1 107 ? -3.454 10.591 -1.171 1.00 94.69 107 GLN A O 1
ATOM 878 N N . GLU A 1 108 ? -1.556 10.424 -0.000 1.00 92.06 108 GLU A N 1
ATOM 879 C CA . GLU A 1 108 ? -2.150 10.954 1.240 1.00 92.06 108 GLU A CA 1
ATOM 880 C C . GLU A 1 108 ? -2.701 12.386 1.068 1.00 92.06 108 GLU A C 1
ATOM 882 O O . GLU A 1 108 ? -3.672 12.760 1.723 1.00 92.06 108 GLU A O 1
ATOM 887 N N . LEU A 1 109 ? -2.107 13.199 0.184 1.00 93.00 109 LEU A N 1
ATOM 888 C CA . LEU A 1 109 ? -2.615 14.536 -0.140 1.00 93.00 109 LEU A CA 1
ATOM 889 C C . LEU A 1 109 ? -3.777 14.469 -1.130 1.00 93.00 109 LEU A C 1
ATOM 891 O O . LEU A 1 109 ? -4.784 15.138 -0.925 1.00 93.00 109 LEU A O 1
ATOM 895 N N . LYS A 1 110 ? -3.648 13.647 -2.176 1.00 92.62 110 LYS A N 1
ATOM 896 C CA . LYS A 1 110 ? -4.664 13.482 -3.222 1.00 92.62 110 LYS A CA 1
ATOM 897 C C . LYS A 1 110 ? -6.008 13.026 -2.645 1.00 92.62 110 LYS A C 1
ATOM 899 O O . LYS A 1 110 ? -7.048 13.591 -2.975 1.00 92.62 110 LYS A O 1
ATOM 904 N N . HIS A 1 111 ? -5.980 12.066 -1.720 1.00 93.38 111 HIS A N 1
ATOM 905 C CA . HIS A 1 111 ? -7.186 11.517 -1.098 1.00 93.38 111 HIS A CA 1
ATOM 906 C C . HIS A 1 111 ? -7.829 12.414 -0.031 1.00 93.38 111 HIS A C 1
ATOM 908 O O . HIS A 1 111 ? -8.810 12.018 0.594 1.00 93.38 111 HIS A O 1
ATOM 914 N N . LYS A 1 112 ? -7.338 13.649 0.149 1.00 91.31 112 LYS A N 1
ATOM 915 C CA . LYS A 1 112 ? -8.090 14.695 0.860 1.00 91.31 112 LYS A CA 1
ATOM 916 C C . LYS A 1 112 ? -9.221 15.277 0.014 1.00 91.31 112 LYS A C 1
ATOM 918 O O . LYS A 1 112 ? -10.177 15.798 0.575 1.00 91.31 112 LYS A O 1
ATOM 923 N N . GLU A 1 113 ? -9.097 15.203 -1.309 1.00 93.19 113 GLU A N 1
ATOM 924 C CA . GLU A 1 113 ? -10.001 15.870 -2.257 1.00 93.19 113 GLU A CA 1
ATOM 925 C C . GLU A 1 113 ? -10.646 14.899 -3.253 1.00 93.19 113 GLU A C 1
ATOM 927 O O . GLU A 1 113 ? -11.534 15.296 -4.001 1.00 93.19 113 GLU A O 1
ATOM 932 N N . MET A 1 114 ? -10.212 13.635 -3.279 1.00 92.25 114 MET A N 1
ATOM 933 C CA . MET A 1 114 ? -10.650 12.660 -4.273 1.00 92.25 114 MET A CA 1
ATOM 934 C C . MET A 1 114 ? -10.758 11.254 -3.675 1.00 92.25 114 MET A C 1
ATOM 936 O O . MET A 1 114 ? -9.836 10.752 -3.031 1.00 92.25 114 MET A O 1
ATOM 940 N N . THR A 1 115 ? -11.879 10.588 -3.917 1.00 92.50 115 THR A N 1
ATOM 941 C CA . THR A 1 115 ? -12.115 9.207 -3.478 1.00 92.50 115 THR A CA 1
ATOM 942 C C . THR A 1 115 ? -11.366 8.200 -4.354 1.00 92.50 115 THR A C 1
ATOM 944 O O . THR A 1 115 ? -11.048 8.479 -5.513 1.00 92.50 115 THR A O 1
ATOM 947 N N . LEU A 1 116 ? -11.126 6.990 -3.836 1.00 91.62 116 LEU A N 1
ATOM 948 C CA . LEU A 1 116 ? -10.555 5.907 -4.643 1.00 91.62 116 LEU A CA 1
ATOM 949 C C . LEU A 1 116 ? -11.436 5.583 -5.860 1.00 91.62 116 LEU A C 1
ATOM 951 O O . LEU A 1 116 ? -10.938 5.394 -6.964 1.00 91.62 116 LEU A O 1
ATOM 955 N N . LYS A 1 117 ? -12.761 5.582 -5.691 1.00 91.38 117 LYS A N 1
ATOM 956 C CA . LYS A 1 117 ? -13.703 5.329 -6.789 1.00 91.38 117 LYS A CA 1
ATOM 957 C C . LYS A 1 117 ? -13.557 6.338 -7.935 1.00 91.38 117 LYS A C 1
ATOM 959 O O . LYS A 1 117 ? -13.624 5.956 -9.102 1.00 91.38 117 LYS A O 1
ATOM 964 N N . GLU A 1 118 ? -13.374 7.619 -7.617 1.00 92.25 118 GLU A N 1
ATOM 965 C CA . GLU A 1 118 ? -13.119 8.660 -8.622 1.00 92.25 118 GL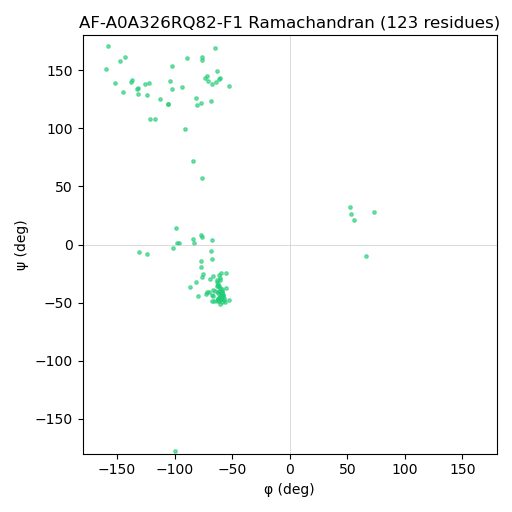U A CA 1
ATOM 966 C C . GLU A 1 118 ? -11.766 8.464 -9.307 1.00 92.25 118 GLU A C 1
ATOM 968 O O . GLU A 1 118 ? -11.673 8.618 -10.526 1.00 92.25 118 GLU A O 1
ATOM 973 N N . GLU A 1 119 ? -10.740 8.063 -8.552 1.00 91.31 119 GLU A N 1
ATOM 974 C CA . GLU A 1 119 ? -9.425 7.737 -9.103 1.00 91.31 119 GLU A CA 1
ATOM 975 C C . GLU A 1 119 ? -9.482 6.591 -10.113 1.00 91.31 119 GLU A C 1
ATOM 977 O O . GLU A 1 119 ? -8.968 6.715 -11.225 1.00 91.31 119 GLU A O 1
ATOM 982 N N . LEU A 1 120 ? -10.107 5.478 -9.725 1.00 89.94 120 LEU A N 1
ATOM 983 C CA . LEU A 1 120 ? -10.231 4.292 -10.565 1.00 89.94 120 LEU A CA 1
ATOM 984 C C . LEU A 1 120 ? -10.990 4.635 -11.849 1.00 89.94 120 LEU A C 1
ATOM 986 O O . LEU A 1 120 ? -10.497 4.363 -12.944 1.00 89.94 120 LEU A O 1
ATOM 990 N N . LYS A 1 121 ? -12.093 5.384 -11.734 1.00 90.75 121 LYS A N 1
ATOM 991 C CA . LYS A 1 121 ? -12.840 5.875 -12.897 1.00 90.75 121 LYS A CA 1
ATOM 992 C C . LYS A 1 121 ? -11.979 6.740 -13.823 1.00 90.75 121 LYS A C 1
ATOM 994 O O . LYS A 1 121 ? -12.083 6.606 -15.041 1.00 90.75 121 LYS A O 1
ATOM 999 N N . PHE A 1 122 ? -11.128 7.615 -13.280 1.00 87.25 122 PHE A N 1
ATOM 1000 C CA . PHE A 1 122 ? -10.200 8.428 -14.078 1.00 87.25 122 PHE A CA 1
ATOM 1001 C C . PHE A 1 122 ? -9.180 7.567 -14.842 1.00 87.25 122 PHE A C 1
ATOM 1003 O O . PHE A 1 122 ? -8.796 7.911 -15.960 1.00 87.25 122 PHE A O 1
ATOM 1010 N N . PHE A 1 123 ? -8.781 6.426 -14.278 1.00 82.69 123 PHE A N 1
ATOM 1011 C CA . PHE A 1 123 ? -7.923 5.443 -14.942 1.00 82.69 123 PHE A CA 1
ATOM 1012 C C . PHE A 1 123 ? -8.671 4.469 -15.867 1.00 82.69 123 PHE A C 1
ATOM 1014 O O . PHE A 1 123 ? -8.028 3.624 -16.491 1.00 82.69 123 PHE A O 1
ATOM 1021 N N . GLY A 1 124 ? -9.993 4.610 -16.009 1.00 81.56 124 GLY A N 1
ATOM 1022 C CA . GLY A 1 124 ? -10.821 3.732 -16.837 1.00 81.56 124 GLY A CA 1
ATOM 1023 C C . GLY A 1 124 ? -11.038 2.343 -16.230 1.00 81.56 124 GLY A C 1
ATOM 1024 O O . GLY A 1 124 ? -11.193 1.379 -16.979 1.00 81.56 124 GLY A O 1
ATOM 1025 N N . LEU A 1 125 ? -11.002 2.254 -14.899 1.00 76.94 125 LEU A N 1
ATOM 1026 C CA . LEU A 1 125 ? -11.184 1.044 -14.095 1.00 76.94 125 LEU A CA 1
ATOM 1027 C C . LEU A 1 125 ? -12.556 0.988 -13.423 1.00 76.94 125 LEU A C 1
ATOM 1029 O O . LEU A 1 125 ? -13.114 2.066 -13.109 1.00 76.94 125 LEU A O 1
#

Mean predicted aligned error: 3.8 Å

Radius of gyration: 14.08 Å; Cα contacts (8 Å, |Δi|>4): 139; chains: 1; bounding box: 33×33×37 Å

Organism: NCBI:txid475299

Secondary structure (DSSP, 8-state):
-EEEEGGG---S-TTTHHHHHHHHHHHHHTSS-TT-EEEE-SSEEEEE-PPPTT--HHHHHHHHHHHHHHHHHHTT---PPPEEEEEE-----GGGHHHHHHHHHTHHHHTTT--HHHHHHHTT-

Solvent-accessible surface area (backbone atoms only — not comparable to full-atom values): 7368 Å² total; per-residue (Å²): 58,39,48,38,28,41,93,63,38,65,74,39,35,89,81,44,41,65,52,46,51,53,27,51,50,55,58,47,68,77,42,94,55,88,76,52,43,65,33,82,50,42,26,37,34,42,41,44,72,85,78,54,95,92,54,54,72,68,57,51,51,51,52,53,55,47,44,34,47,54,45,41,59,76,69,64,67,83,63,80,82,57,59,41,95,64,69,51,78,72,92,76,58,81,93,44,45,71,60,52,46,57,50,39,73,39,41,81,64,51,56,74,82,46,53,70,70,60,51,35,48,74,72,74,93

pLDDT: mean 91.03, std 7.05, range [54.41, 97.31]

Foldseek 3Di:
DKWWFPPLALQCDPVLVVLLVVLVVVVCVVPPDPLWAKDDGRTMIDIDDDDDPPDDPLRVVVVSLVSSQVSCVVVVVPDRGHIDPDDDDDDDDPVCSVVVRVVRVCVVVVCVPDDPVRVVVVVVD

InterPro domains:
  IPR002686 Transposase IS200-like [PF01797] (2-107)
  IPR002686 Transposase IS200-like [SM01321] (2-107)
  IPR036515 Transposase IS200-like superfamily [G3DSA:3.30.70.1290] (1-123)
  IPR036515 Transposase IS200-like superfamily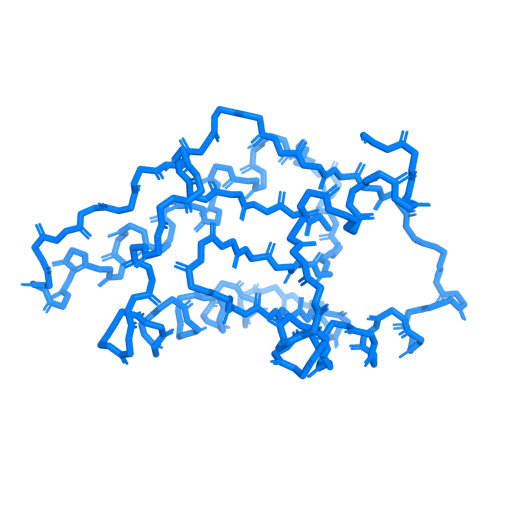 [SSF143422] (2-112)

Nearest PDB structures (foldseek):
  2xo6-assembly1_D  TM=6.901E-01  e=7.094E-04  Deinococcus radiodurans
  2xma-assembly1_B  TM=6.872E-01  e=8.045E-04  Deinococcus radiodurans
  2xqc-assembly1_A  TM=6.672E-01  e=8.568E-04  Deinococcus radiodurans
  2fyx-assembly1_B  TM=7.035E-01  e=4.134E-03  Deinococcus radiodurans R1 = ATCC 13939 = DSM 20539
  2a6m-assembly2_A-2  TM=6.114E-01  e=1.824E-03  Helicobacter pylori